Protein AF-A0A914CK44-F1 (afdb_monomer_lite)

Secondary structure (DSSP, 8-state):
-HHHHTSHHHHHHHHHHHHHHTTT----PPPHHHHHHS-GGGSPP-SEE-----TT--HHHHHHHHHHH--EESS-TTHHHHHT-HHHHHHHHHHTT------------TT--

Foldseek 3Di:
DCCVCVPPVNVVVQVVCCVVQVVPDDDDDWDPCCQQPNQLVPTDADQEDDDADDVVGPLVRVVVNCVVRVHHYPDPSVCNVLVVDVVSVVVVCVVVVHDDDDDDDDDADPVRD

Structure (mmCIF, N/CA/C/O backbone):
data_AF-A0A914CK44-F1
#
_entry.id   AF-A0A914CK44-F1
#
loop_
_atom_site.group_PDB
_atom_site.id
_atom_site.type_symbol
_atom_site.label_atom_id
_atom_site.label_alt_id
_atom_site.label_comp_id
_atom_site.label_asym_id
_atom_site.label_entity_id
_atom_site.label_seq_id
_atom_site.pdbx_PDB_ins_code
_atom_site.Cartn_x
_atom_site.Cartn_y
_atom_site.Cartn_z
_atom_site.occupancy
_atom_site.B_iso_or_equiv
_atom_site.auth_seq_id
_atom_site.auth_comp_id
_atom_site.auth_asym_id
_atom_site.auth_atom_id
_atom_site.pdbx_PDB_model_num
ATOM 1 N N . MET A 1 1 ? 6.403 -0.104 10.157 1.00 57.56 1 MET A N 1
ATOM 2 C CA . MET A 1 1 ? 5.416 0.781 9.485 1.00 57.56 1 MET A CA 1
ATOM 3 C C . MET A 1 1 ? 5.108 2.074 10.224 1.00 57.56 1 MET A C 1
ATOM 5 O O . MET A 1 1 ? 4.909 3.087 9.553 1.00 57.56 1 MET A O 1
ATOM 9 N N . GLN A 1 2 ? 5.089 2.087 11.561 1.00 61.66 2 GLN A N 1
ATOM 10 C CA . GLN A 1 2 ? 4.818 3.280 12.371 1.00 61.66 2 GLN A CA 1
ATOM 11 C C . GLN A 1 2 ? 5.669 4.479 11.955 1.00 61.66 2 GLN A C 1
ATOM 13 O O . GLN A 1 2 ? 5.174 5.600 11.919 1.00 61.66 2 GLN A O 1
ATOM 18 N N . ARG A 1 3 ? 6.927 4.253 11.550 1.00 70.44 3 ARG A N 1
ATOM 19 C CA . ARG A 1 3 ? 7.815 5.317 11.052 1.00 70.44 3 ARG A CA 1
ATOM 20 C C . ARG A 1 3 ? 7.261 6.062 9.831 1.00 70.44 3 ARG A C 1
ATOM 22 O O . ARG A 1 3 ? 7.530 7.251 9.712 1.00 70.44 3 ARG A O 1
ATOM 29 N N . LYS A 1 4 ? 6.510 5.402 8.936 1.00 78.81 4 LYS A N 1
ATOM 30 C CA . LYS A 1 4 ? 5.927 6.036 7.738 1.00 78.81 4 LYS A CA 1
ATOM 31 C C . LYS A 1 4 ? 4.604 6.737 8.063 1.00 78.81 4 LYS A C 1
ATOM 33 O O . LYS A 1 4 ? 4.458 7.910 7.722 1.00 78.81 4 LYS A O 1
ATOM 38 N N . ALA A 1 5 ? 3.697 6.059 8.774 1.00 77.62 5 ALA A N 1
ATOM 39 C CA . ALA A 1 5 ? 2.398 6.613 9.177 1.00 77.62 5 ALA A CA 1
ATOM 40 C C . ALA A 1 5 ? 2.531 7.805 10.148 1.00 77.62 5 ALA A C 1
ATOM 42 O O . ALA A 1 5 ? 1.778 8.765 10.058 1.00 77.62 5 ALA A O 1
ATOM 43 N N . ASN A 1 6 ? 3.550 7.799 11.014 1.00 82.25 6 ASN A N 1
ATOM 44 C CA . ASN A 1 6 ? 3.835 8.891 11.952 1.00 82.25 6 ASN A CA 1
ATOM 45 C C . ASN A 1 6 ? 4.954 9.832 11.482 1.00 82.25 6 ASN A C 1
ATOM 47 O O . ASN A 1 6 ? 5.448 10.644 12.271 1.00 82.25 6 ASN A O 1
ATOM 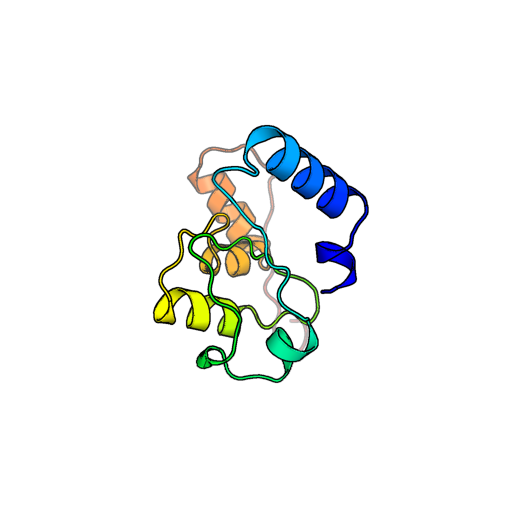51 N N . SER A 1 7 ? 5.378 9.726 10.220 1.00 90.00 7 SER A N 1
ATOM 52 C CA . SER A 1 7 ? 6.407 10.607 9.666 1.00 90.00 7 SER A CA 1
ATOM 53 C C . SER A 1 7 ? 5.944 12.070 9.659 1.00 90.00 7 SER A C 1
ATOM 55 O O . SER A 1 7 ? 4.752 12.358 9.541 1.00 90.00 7 SER A O 1
ATOM 57 N N . LYS A 1 8 ? 6.890 13.016 9.754 1.00 92.31 8 LYS A N 1
ATOM 58 C CA . LYS A 1 8 ? 6.590 14.460 9.691 1.00 92.31 8 LYS A CA 1
ATOM 59 C C . LYS A 1 8 ? 5.784 14.842 8.432 1.00 92.31 8 LYS A C 1
ATOM 61 O O . LYS A 1 8 ? 4.807 15.571 8.589 1.00 92.31 8 LYS A O 1
ATOM 66 N N . PRO A 1 9 ? 6.109 14.337 7.221 1.00 94.12 9 PRO A N 1
ATOM 67 C CA . PRO A 1 9 ? 5.293 14.595 6.035 1.00 94.12 9 PRO A CA 1
ATOM 68 C C . PRO A 1 9 ? 3.874 14.034 6.150 1.00 94.12 9 PRO A C 1
ATOM 70 O O . PRO A 1 9 ? 2.926 14.751 5.852 1.00 94.12 9 PRO A O 1
ATOM 73 N N . MET A 1 10 ? 3.709 12.795 6.632 1.00 91.38 10 MET A N 1
ATOM 74 C CA . MET A 1 10 ? 2.383 12.185 6.776 1.00 91.38 10 MET A CA 1
ATOM 75 C C . MET A 1 10 ? 1.500 12.982 7.739 1.00 91.38 10 MET A C 1
ATOM 77 O O . MET A 1 10 ? 0.370 13.316 7.401 1.00 91.38 10 MET A O 1
ATOM 81 N N . LYS A 1 11 ? 2.041 13.374 8.899 1.00 91.44 11 LYS A N 1
ATOM 82 C CA . LYS A 1 11 ? 1.322 14.212 9.869 1.00 91.44 11 LYS A CA 1
ATOM 83 C C . LYS A 1 11 ? 0.909 15.562 9.278 1.00 91.44 11 LYS A C 1
ATOM 85 O O . LYS A 1 11 ? -0.203 16.007 9.527 1.00 91.44 11 LYS A O 1
ATOM 90 N N . ALA A 1 12 ? 1.772 16.194 8.479 1.00 94.50 12 ALA A N 1
ATOM 91 C CA . ALA A 1 12 ? 1.453 17.462 7.823 1.00 94.50 12 ALA A CA 1
ATOM 92 C C . ALA A 1 12 ? 0.349 17.317 6.761 1.00 94.50 12 ALA A C 1
ATOM 94 O O . ALA A 1 12 ? -0.519 18.180 6.669 1.00 94.50 12 ALA A O 1
ATOM 95 N N . ILE A 1 13 ? 0.363 16.229 5.981 1.00 93.69 13 ILE A N 1
ATOM 96 C CA . ILE A 1 13 ? -0.691 15.932 4.999 1.00 93.69 13 ILE A CA 1
ATOM 97 C C . ILE A 1 13 ? -2.024 15.696 5.715 1.00 93.69 13 ILE A C 1
ATOM 99 O O . ILE A 1 13 ? -3.019 16.318 5.356 1.00 93.69 13 ILE A O 1
ATOM 103 N N . MET A 1 14 ? -2.036 14.857 6.754 1.00 91.62 14 MET A N 1
ATOM 104 C CA . MET A 1 14 ? -3.256 14.545 7.505 1.00 91.62 14 MET A CA 1
ATOM 105 C C . MET A 1 14 ? -3.823 15.776 8.213 1.00 91.62 14 MET A C 1
ATOM 107 O O . MET A 1 14 ? -5.026 16.004 8.154 1.00 91.62 14 MET A O 1
ATOM 111 N N . ALA A 1 15 ? -2.968 16.614 8.808 1.00 92.81 15 ALA A N 1
ATOM 112 C CA . ALA A 1 15 ? -3.399 17.867 9.425 1.00 92.81 15 ALA A CA 1
ATOM 113 C C . ALA A 1 15 ? -4.110 18.785 8.420 1.00 92.81 15 ALA A C 1
ATOM 115 O O . ALA A 1 15 ? -5.176 19.303 8.729 1.00 92.81 15 ALA A O 1
ATOM 116 N N . LYS A 1 16 ? -3.573 18.922 7.199 1.00 95.25 16 LYS A N 1
ATOM 117 C CA . LYS A 1 16 ? -4.221 19.704 6.136 1.00 95.25 16 LYS A CA 1
ATOM 118 C C . LYS A 1 16 ? -5.540 19.097 5.671 1.00 95.25 16 LYS A C 1
ATOM 120 O O . LYS A 1 16 ? -6.483 19.833 5.432 1.00 95.25 16 LYS A O 1
ATOM 125 N N . ILE A 1 17 ? -5.624 17.773 5.523 1.00 93.31 17 ILE A N 1
ATOM 126 C CA . ILE A 1 17 ? -6.890 17.120 5.153 1.00 93.31 17 ILE A CA 1
ATOM 127 C C . ILE A 1 17 ? -7.956 17.433 6.207 1.00 93.31 17 ILE A C 1
ATOM 129 O O . ILE A 1 17 ? -9.055 17.850 5.857 1.00 93.31 17 ILE A O 1
ATOM 133 N N . MET A 1 18 ? -7.613 17.308 7.489 1.00 93.38 18 MET A N 1
ATOM 134 C CA . MET A 1 18 ? -8.547 17.609 8.572 1.00 93.38 18 MET A CA 1
ATOM 135 C C . MET A 1 18 ? -8.902 19.094 8.659 1.00 93.38 18 MET A C 1
ATOM 137 O O . MET A 1 18 ? -10.044 19.407 8.954 1.00 93.38 18 MET A O 1
ATOM 141 N N . GLU A 1 19 ? -7.979 20.007 8.354 1.00 95.06 19 GLU A N 1
ATOM 142 C CA . GLU A 1 19 ? -8.253 21.452 8.329 1.00 95.06 19 GLU A CA 1
ATOM 143 C C . GLU A 1 19 ? -9.392 21.824 7.364 1.00 95.06 19 GLU A C 1
ATOM 145 O O . GLU A 1 19 ? -10.203 22.688 7.683 1.00 95.06 19 GLU A O 1
ATOM 150 N N . TYR A 1 20 ? -9.474 21.166 6.202 1.00 94.31 20 TYR A N 1
ATOM 151 C CA . TYR A 1 20 ? -10.492 21.468 5.187 1.00 94.31 20 TYR A CA 1
ATOM 152 C C . TYR A 1 20 ? -11.736 20.577 5.259 1.00 94.31 20 TYR A C 1
ATOM 154 O O . TYR A 1 20 ? -12.790 20.976 4.766 1.00 94.31 20 TYR A O 1
ATOM 162 N N . TYR A 1 21 ? -11.622 19.368 5.816 1.00 94.75 21 TYR A N 1
ATOM 163 C CA . TYR A 1 21 ? -12.651 18.331 5.690 1.00 94.75 21 TYR A CA 1
ATOM 164 C C . TYR A 1 21 ? -13.064 17.686 7.022 1.00 94.75 21 TYR A C 1
ATOM 166 O O . TYR A 1 21 ? -13.720 16.648 6.993 1.00 94.75 21 TYR A O 1
ATOM 174 N N . SER A 1 22 ? -12.730 18.269 8.181 1.00 93.31 22 SER A N 1
ATOM 175 C CA . SER A 1 22 ? -13.060 17.691 9.499 1.00 93.31 22 SER A CA 1
ATOM 176 C C . SER A 1 22 ? -14.549 17.443 9.735 1.00 93.31 22 SER A C 1
ATOM 178 O O . SER A 1 22 ? -14.891 16.569 10.522 1.00 93.31 22 SER A O 1
ATOM 180 N N . ASP A 1 23 ? -15.431 18.188 9.065 1.00 95.50 23 ASP A N 1
ATOM 181 C CA . ASP A 1 23 ? -16.885 18.006 9.196 1.00 95.50 23 ASP A CA 1
ATOM 182 C C . ASP A 1 23 ? -17.401 16.766 8.439 1.00 95.50 23 ASP A C 1
ATOM 184 O O . ASP A 1 23 ? -18.543 16.353 8.626 1.00 95.50 23 ASP A O 1
ATOM 188 N N . TRP A 1 24 ? -16.570 16.178 7.571 1.00 93.56 24 TRP A N 1
ATOM 189 C CA . TRP A 1 24 ? -16.940 15.086 6.662 1.00 93.56 24 TRP A CA 1
ATOM 190 C C . TRP A 1 24 ? -16.064 13.847 6.822 1.00 93.56 24 TRP A C 1
ATOM 192 O O . TRP A 1 24 ? -16.473 12.757 6.428 1.00 93.56 24 TRP A O 1
ATOM 202 N N . LEU A 1 25 ? -14.845 14.016 7.333 1.00 93.00 25 LEU A N 1
ATOM 203 C CA . LEU A 1 25 ? -13.828 12.981 7.393 1.00 93.00 25 LEU A CA 1
ATOM 204 C C . LEU A 1 25 ? -13.215 12.909 8.784 1.00 93.00 25 LEU A C 1
ATOM 206 O O . LEU A 1 25 ? -12.902 13.920 9.406 1.00 93.00 25 LEU A O 1
ATOM 210 N N . GLU A 1 26 ? -12.926 11.683 9.193 1.00 92.88 26 GLU A N 1
ATOM 211 C CA . GLU A 1 26 ? -11.996 11.360 10.262 1.00 92.88 26 GLU A CA 1
ATOM 212 C C . GLU A 1 26 ? -10.904 10.440 9.709 1.00 92.88 26 GLU A C 1
ATOM 214 O O . GLU A 1 26 ? -11.096 9.753 8.702 1.00 92.88 26 GLU A O 1
ATOM 219 N N . PHE A 1 27 ? -9.732 10.426 10.345 1.00 91.19 27 PHE A N 1
ATOM 220 C CA . PHE A 1 27 ? -8.673 9.490 9.981 1.00 91.19 27 PHE A CA 1
ATOM 221 C C . PHE A 1 27 ? -8.339 8.580 11.156 1.00 91.19 27 PHE A C 1
ATOM 223 O O . PHE A 1 27 ? -8.208 9.016 12.299 1.00 91.19 27 PHE A O 1
ATOM 230 N N . VAL A 1 28 ? -8.126 7.305 10.844 1.00 93.75 28 VAL A N 1
ATOM 231 C CA . VAL A 1 28 ? -7.700 6.291 11.805 1.00 93.75 28 VAL A CA 1
ATOM 232 C C . VAL A 1 28 ? -6.374 5.717 11.329 1.00 93.75 28 VAL A C 1
ATOM 234 O O . VAL A 1 28 ? -6.265 5.195 10.220 1.00 93.75 28 VAL A O 1
ATOM 237 N N . ILE A 1 29 ? -5.341 5.811 12.169 1.00 93.69 29 ILE A N 1
ATOM 238 C CA . ILE A 1 29 ? -4.064 5.141 11.911 1.00 93.69 29 ILE A CA 1
ATOM 239 C C . ILE A 1 29 ? -4.146 3.742 12.504 1.00 93.69 29 ILE A C 1
ATOM 241 O O . ILE A 1 29 ? -4.247 3.579 13.718 1.00 93.69 29 ILE A O 1
ATOM 245 N N . PHE A 1 30 ? -4.070 2.732 11.644 1.00 95.25 30 PHE A N 1
ATOM 246 C CA . PHE A 1 30 ? -4.123 1.343 12.082 1.00 95.25 30 PHE A CA 1
ATOM 247 C C . PHE A 1 30 ? -2.856 1.031 12.895 1.00 95.25 30 PHE A C 1
ATOM 249 O O . PHE A 1 30 ? -1.745 1.290 12.408 1.00 95.25 30 PHE A O 1
ATOM 256 N N . PRO A 1 31 ? -2.982 0.501 14.125 1.00 93.88 31 PRO A N 1
ATOM 257 C CA . PRO A 1 31 ? -1.818 0.149 14.925 1.00 93.88 31 PRO A CA 1
ATOM 258 C C . PRO A 1 31 ? -0.967 -0.910 14.218 1.00 93.88 31 PRO A C 1
ATOM 260 O O . PRO A 1 31 ? -1.488 -1.871 13.659 1.00 93.88 31 PRO A O 1
ATOM 263 N N . GLU A 1 32 ? 0.357 -0.755 14.255 1.00 91.62 32 GLU A N 1
ATOM 264 C CA . GLU A 1 32 ? 1.269 -1.704 13.597 1.00 91.62 32 GLU A CA 1
ATOM 265 C C . GLU A 1 32 ? 1.158 -3.118 14.172 1.00 91.62 32 GLU A C 1
ATOM 267 O O . GLU A 1 32 ? 1.172 -4.075 13.408 1.00 91.62 32 GLU A O 1
ATOM 272 N N . ASP A 1 33 ? 0.972 -3.240 15.485 1.00 93.69 33 ASP A N 1
ATOM 273 C CA . ASP A 1 33 ? 0.755 -4.527 16.146 1.00 93.69 33 ASP A CA 1
ATOM 274 C C . ASP A 1 33 ? -0.495 -5.246 15.610 1.00 93.69 33 ASP A C 1
ATOM 276 O O . ASP A 1 33 ? -0.421 -6.410 15.231 1.00 93.69 33 ASP A O 1
ATOM 280 N N . VAL A 1 34 ? -1.603 -4.517 15.426 1.00 95.88 34 VAL A N 1
ATOM 281 C CA . VAL A 1 34 ? -2.834 -5.043 14.810 1.00 95.88 34 VAL A CA 1
ATOM 282 C C . VAL A 1 34 ? -2.572 -5.487 13.367 1.00 95.88 34 VAL A C 1
ATOM 284 O O . VAL A 1 34 ? -2.940 -6.588 12.964 1.00 95.88 34 VAL A O 1
ATOM 287 N N . ILE A 1 35 ? -1.866 -4.674 12.578 1.00 95.56 35 ILE A N 1
ATOM 288 C CA . ILE A 1 35 ? -1.544 -5.028 11.189 1.00 95.56 35 ILE A CA 1
ATOM 289 C C . ILE A 1 35 ? -0.707 -6.315 11.113 1.00 95.56 35 ILE A C 1
ATOM 291 O O . ILE A 1 35 ? -0.926 -7.158 10.238 1.00 95.56 35 ILE A O 1
ATOM 295 N N . LEU A 1 36 ? 0.267 -6.480 12.003 1.00 94.50 36 LEU A N 1
ATOM 296 C CA . LEU A 1 36 ? 1.178 -7.620 11.973 1.00 94.50 36 LEU A CA 1
ATOM 297 C C . LEU A 1 36 ? 0.525 -8.876 12.555 1.00 94.50 36 LEU A C 1
ATOM 299 O O . LEU A 1 36 ? 0.495 -9.911 11.885 1.00 94.50 36 LEU A O 1
ATOM 303 N N . ASN A 1 37 ? -0.079 -8.761 13.732 1.00 96.12 37 ASN A N 1
ATOM 304 C CA . ASN A 1 37 ? -0.417 -9.902 14.576 1.00 96.12 37 ASN A CA 1
ATOM 305 C C . ASN A 1 37 ? -1.906 -10.269 14.549 1.00 96.12 37 ASN A C 1
ATOM 307 O O . ASN A 1 37 ? -2.234 -11.447 14.646 1.00 96.12 37 ASN A O 1
ATOM 311 N N . GLU A 1 38 ? -2.807 -9.310 14.324 1.00 98.06 38 GLU A N 1
ATOM 312 C CA . GLU A 1 38 ? -4.253 -9.575 14.334 1.00 98.06 38 GLU A CA 1
ATOM 313 C C . GLU A 1 38 ? -4.776 -10.023 12.960 1.00 98.06 38 GLU A C 1
ATOM 315 O O . GLU A 1 38 ? -4.294 -9.540 11.924 1.00 98.06 38 GLU A O 1
ATOM 320 N N . PRO A 1 39 ? -5.781 -10.912 12.902 1.00 98.00 39 PRO A N 1
ATOM 321 C CA . PRO A 1 39 ? -6.461 -11.250 11.656 1.00 98.00 39 PRO A CA 1
ATOM 322 C C . PRO A 1 39 ? -7.193 -10.022 11.077 1.00 98.00 39 PRO A C 1
ATOM 324 O O . PRO A 1 39 ? -7.539 -9.084 11.797 1.00 98.00 39 PRO A O 1
ATOM 327 N N . VAL A 1 40 ? -7.400 -9.993 9.755 1.00 98.06 40 VAL A N 1
ATOM 328 C CA . VAL A 1 40 ? -7.893 -8.796 9.034 1.00 98.06 40 VAL A CA 1
ATOM 329 C C . VAL A 1 40 ? -9.319 -8.402 9.422 1.00 98.06 40 VAL A C 1
ATOM 331 O O . VAL A 1 40 ? -9.719 -7.251 9.264 1.00 98.06 40 VAL A O 1
ATOM 334 N N . GLU A 1 41 ? -10.085 -9.343 9.961 1.00 98.12 41 GLU A N 1
ATOM 335 C CA . GLU A 1 41 ? -11.421 -9.148 10.507 1.00 98.12 41 GLU A CA 1
ATOM 336 C C . GLU A 1 41 ? -11.409 -8.193 11.709 1.00 98.12 41 GLU A C 1
ATOM 338 O O . GLU A 1 41 ? -12.367 -7.437 11.876 1.00 98.12 41 GLU A O 1
ATOM 343 N N . ASN A 1 42 ? -10.320 -8.186 12.487 1.00 98.12 42 ASN A N 1
ATOM 344 C CA . ASN A 1 42 ? -10.153 -7.382 13.703 1.00 98.12 42 ASN A CA 1
ATOM 345 C C . ASN A 1 42 ? -9.548 -5.997 13.439 1.00 98.12 42 ASN A C 1
ATOM 347 O O . ASN A 1 42 ? -9.375 -5.206 14.367 1.00 98.12 42 ASN A O 1
ATOM 351 N N . TRP A 1 43 ? -9.174 -5.692 12.195 1.00 98.25 43 TRP A N 1
ATOM 352 C CA . TRP A 1 43 ? -8.608 -4.388 11.870 1.00 98.25 43 TRP A CA 1
ATOM 353 C C . TRP A 1 43 ? -9.680 -3.292 11.984 1.00 98.25 43 TRP A C 1
ATOM 355 O O . TRP A 1 43 ? -10.862 -3.577 11.760 1.00 98.25 43 TRP A O 1
ATOM 365 N N . PRO A 1 44 ? -9.296 -2.039 12.310 1.00 98.12 44 PRO A N 1
ATOM 366 C CA . PRO A 1 44 ? -10.242 -0.929 12.349 1.00 98.12 44 PRO A CA 1
ATOM 367 C C . PRO A 1 44 ? -10.993 -0.794 11.021 1.00 98.12 44 PRO A C 1
ATOM 369 O O . PRO A 1 44 ? -10.438 -1.083 9.964 1.00 98.12 44 PRO A O 1
ATOM 372 N N . LEU A 1 45 ? -12.249 -0.353 11.072 1.00 97.62 45 LEU A N 1
ATOM 373 C CA . LEU A 1 45 ? -13.043 -0.107 9.870 1.00 97.62 45 LEU A CA 1
ATOM 374 C C . LEU A 1 45 ? -12.657 1.233 9.235 1.00 97.62 45 LEU A C 1
ATOM 376 O O . LEU A 1 45 ? -12.260 2.169 9.927 1.00 97.62 45 LEU A O 1
ATOM 380 N N . CYS A 1 46 ? -12.793 1.323 7.915 1.00 97.56 46 CYS A N 1
ATOM 381 C CA . CYS A 1 46 ? -12.684 2.577 7.183 1.00 97.56 46 CYS A CA 1
ATOM 382 C C . CYS A 1 46 ? -13.461 2.511 5.865 1.00 97.56 46 CYS A C 1
ATOM 384 O O . CYS A 1 46 ? -13.524 1.456 5.232 1.00 97.56 46 CYS A O 1
ATOM 386 N N . ASP A 1 47 ? -13.988 3.653 5.426 1.00 97.12 47 ASP A N 1
ATOM 387 C CA . ASP A 1 47 ? -14.626 3.793 4.111 1.00 97.12 47 ASP A CA 1
ATOM 388 C C . ASP A 1 47 ? -13.600 4.030 2.997 1.00 97.12 47 ASP A C 1
ATOM 390 O O . ASP A 1 47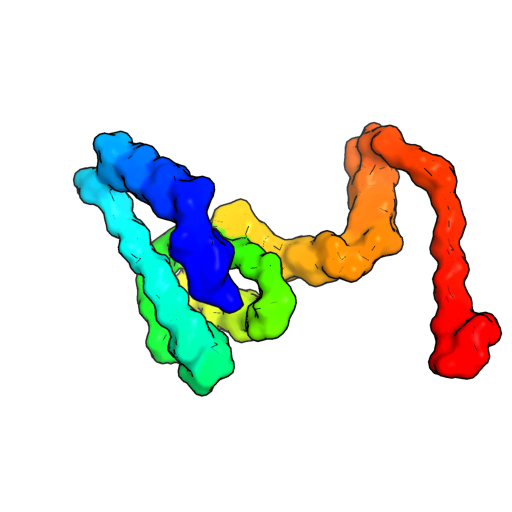 ? -13.820 3.682 1.839 1.00 97.12 47 ASP A O 1
ATOM 394 N N . CYS A 1 48 ? -12.451 4.609 3.351 1.00 96.81 48 CYS A N 1
ATOM 395 C CA . CYS A 1 48 ? -11.342 4.908 2.457 1.00 96.81 48 CYS A CA 1
ATOM 396 C C . CYS A 1 48 ? -10.042 4.337 3.035 1.00 96.81 48 CYS A C 1
ATOM 398 O O . CYS A 1 48 ? -9.723 4.543 4.208 1.00 96.81 48 CYS A O 1
ATOM 400 N N . LEU A 1 49 ? -9.276 3.617 2.214 1.00 97.44 49 LEU A N 1
ATOM 401 C CA . LEU A 1 49 ? -8.029 2.975 2.613 1.00 97.44 49 LEU A CA 1
ATOM 402 C C . LEU A 1 49 ? -6.835 3.592 1.881 1.00 97.44 49 LEU A C 1
ATOM 404 O O . LEU A 1 49 ? -6.680 3.473 0.663 1.00 97.44 49 LEU A O 1
ATOM 408 N N . ILE A 1 50 ? -5.929 4.179 2.663 1.00 95.38 50 ILE A N 1
ATOM 409 C CA . ILE A 1 50 ? -4.594 4.578 2.216 1.00 95.38 50 ILE A CA 1
ATOM 410 C C . ILE A 1 50 ? -3.605 3.562 2.772 1.00 95.38 50 ILE A C 1
ATOM 412 O O . ILE A 1 50 ? -3.298 3.558 3.961 1.00 95.38 50 ILE A O 1
ATOM 416 N N . SER A 1 51 ? -3.080 2.703 1.905 1.00 95.06 51 SER A N 1
ATOM 417 C CA . SER A 1 51 ? -2.086 1.710 2.296 1.00 95.06 51 SER A CA 1
ATOM 418 C C . SER A 1 51 ? -1.008 1.573 1.230 1.00 95.06 51 SER A C 1
ATOM 420 O O . SER A 1 51 ? -1.276 1.682 0.035 1.00 95.06 51 SER A O 1
ATOM 422 N N . PHE A 1 52 ? 0.234 1.398 1.670 1.00 92.19 52 PHE A N 1
ATOM 423 C CA . PHE A 1 52 ? 1.405 1.304 0.808 1.00 92.19 52 PHE A CA 1
ATOM 424 C C . PHE A 1 52 ? 2.459 0.393 1.434 1.00 92.19 52 PHE A C 1
ATOM 426 O O . PHE A 1 52 ? 2.670 0.391 2.649 1.00 92.19 52 PHE A O 1
ATOM 433 N N . TYR A 1 53 ? 3.177 -0.337 0.589 1.00 89.69 53 TYR A N 1
ATOM 434 C CA . TYR A 1 53 ? 4.209 -1.260 1.019 1.00 89.69 53 TYR A CA 1
ATOM 435 C C . TYR A 1 53 ? 5.359 -0.561 1.762 1.00 89.69 53 TYR A C 1
ATOM 437 O O . TYR A 1 53 ? 5.820 0.550 1.455 1.00 89.69 53 TYR A O 1
ATOM 445 N N . ALA A 1 54 ? 5.860 -1.254 2.773 1.00 87.19 54 ALA A N 1
ATOM 446 C CA . ALA A 1 54 ? 7.104 -0.966 3.460 1.00 87.19 54 ALA A CA 1
ATOM 447 C C . ALA A 1 54 ? 7.813 -2.291 3.743 1.00 87.19 54 ALA A C 1
ATOM 449 O O . ALA A 1 54 ? 7.179 -3.344 3.705 1.00 87.19 54 ALA A O 1
ATOM 450 N N . THR A 1 55 ? 9.106 -2.233 4.062 1.00 86.00 55 THR A N 1
ATOM 451 C CA . THR A 1 55 ? 9.812 -3.393 4.615 1.00 86.00 55 THR A CA 1
ATOM 452 C C . THR A 1 55 ? 8.999 -3.960 5.782 1.00 86.00 55 THR A C 1
ATOM 454 O O . THR A 1 55 ? 8.494 -3.190 6.604 1.00 86.00 55 THR A O 1
ATOM 457 N N . ASP A 1 56 ? 8.812 -5.280 5.774 1.00 85.12 56 ASP A N 1
ATOM 458 C CA . ASP A 1 56 ? 8.031 -6.053 6.750 1.00 85.12 56 ASP A CA 1
ATOM 459 C C . ASP A 1 56 ? 6.511 -5.788 6.761 1.00 85.12 56 ASP A C 1
ATOM 461 O O . ASP A 1 56 ? 5.800 -6.254 7.647 1.00 85.12 56 ASP A O 1
ATOM 465 N N . PHE A 1 57 ? 5.966 -5.081 5.761 1.00 91.44 57 PHE A N 1
ATOM 466 C CA . PHE A 1 57 ? 4.516 -4.914 5.625 1.00 91.44 57 PHE A CA 1
ATOM 467 C C . PHE A 1 57 ? 3.846 -6.156 5.014 1.00 91.44 57 PHE A C 1
ATOM 469 O O . PHE A 1 57 ? 4.176 -6.523 3.878 1.00 91.44 57 PHE A O 1
ATOM 476 N N . PRO A 1 58 ? 2.839 -6.763 5.675 1.00 95.00 58 PRO A N 1
ATOM 477 C CA . PRO A 1 58 ? 2.084 -7.873 5.107 1.00 95.00 58 PRO A CA 1
ATOM 478 C C . PRO A 1 58 ? 1.070 -7.382 4.059 1.00 95.00 58 PRO A C 1
ATOM 480 O O . PRO A 1 58 ? -0.134 -7.337 4.305 1.00 95.00 58 PRO A O 1
ATOM 483 N N . LEU A 1 59 ? 1.546 -7.056 2.850 1.00 95.38 59 LEU A N 1
ATOM 484 C CA . LEU A 1 59 ? 0.703 -6.581 1.739 1.00 95.38 59 LEU A CA 1
ATOM 485 C C . LEU A 1 59 ? -0.448 -7.548 1.412 1.00 95.38 59 LEU A C 1
ATOM 487 O O . LEU A 1 59 ? -1.560 -7.120 1.116 1.00 95.38 59 LEU A O 1
ATOM 491 N N . HIS A 1 60 ? -0.209 -8.854 1.545 1.00 96.44 60 HIS A N 1
ATOM 492 C CA . HIS A 1 60 ? -1.238 -9.875 1.356 1.00 96.44 60 HIS A CA 1
ATOM 493 C C . HIS A 1 60 ? -2.415 -9.724 2.340 1.00 96.44 60 HIS A C 1
ATOM 495 O O . HIS A 1 60 ? -3.559 -9.893 1.925 1.00 96.44 60 HIS A O 1
ATOM 501 N N . LYS A 1 61 ? -2.165 -9.345 3.606 1.00 97.69 61 LYS A N 1
ATOM 502 C CA . LYS A 1 61 ? -3.227 -9.062 4.590 1.00 97.69 61 LYS A CA 1
ATOM 503 C C . LYS A 1 61 ? -3.998 -7.803 4.211 1.00 97.69 61 LYS A C 1
ATOM 505 O O . LYS A 1 61 ? -5.218 -7.798 4.276 1.00 97.69 61 LYS A O 1
ATOM 510 N N . ALA A 1 62 ? -3.318 -6.760 3.736 1.00 97.50 62 ALA A N 1
ATOM 511 C CA . ALA A 1 62 ? -4.000 -5.552 3.270 1.00 97.50 62 ALA A CA 1
ATOM 512 C C . ALA A 1 62 ? -4.953 -5.842 2.092 1.00 97.50 62 ALA A C 1
ATOM 514 O O . ALA A 1 62 ? -6.078 -5.352 2.083 1.00 97.50 62 ALA A O 1
ATOM 515 N N . ILE A 1 63 ? -4.547 -6.699 1.146 1.00 97.81 63 ILE A N 1
ATOM 516 C CA . ILE A 1 63 ? -5.406 -7.149 0.033 1.00 97.81 63 ILE A CA 1
ATOM 517 C C . ILE A 1 63 ? -6.586 -7.993 0.539 1.00 97.81 63 ILE A C 1
ATOM 519 O O . ILE A 1 63 ? -7.694 -7.900 0.013 1.00 97.81 63 ILE A O 1
ATOM 523 N N . GLN A 1 64 ? -6.379 -8.834 1.556 1.00 98.25 64 GLN A N 1
ATOM 524 C CA . GLN A 1 64 ? -7.473 -9.578 2.190 1.00 98.25 64 GLN A CA 1
ATOM 525 C C . GLN A 1 64 ? -8.468 -8.636 2.880 1.00 98.25 64 GLN A C 1
ATOM 527 O O . GLN A 1 64 ? -9.672 -8.789 2.687 1.00 98.25 64 GLN A O 1
ATOM 532 N N . TYR A 1 65 ? -7.976 -7.630 3.608 1.00 98.38 65 TYR A N 1
ATOM 533 C CA . TYR A 1 65 ? -8.799 -6.587 4.219 1.00 98.38 65 TYR A CA 1
ATOM 534 C C . TYR A 1 65 ? -9.604 -5.811 3.164 1.00 98.38 65 TYR A C 1
ATOM 536 O O . TYR A 1 65 ? -10.812 -5.645 3.321 1.00 98.38 65 TYR A O 1
ATOM 544 N N . GLU A 1 66 ? -8.975 -5.406 2.053 1.00 98.00 66 GLU A N 1
ATOM 545 C CA . GLU A 1 66 ? -9.654 -4.766 0.917 1.00 98.00 66 GLU A CA 1
ATOM 546 C C . GLU A 1 66 ? -10.798 -5.639 0.384 1.00 98.00 66 GLU A C 1
ATOM 548 O O . GLU A 1 66 ? -11.916 -5.159 0.218 1.00 98.00 66 GLU A O 1
ATOM 553 N N . LYS A 1 67 ? -10.560 -6.936 0.160 1.00 97.94 67 LYS A N 1
ATOM 554 C CA . LYS A 1 67 ? -11.596 -7.861 -0.330 1.00 97.94 67 LYS A CA 1
ATOM 555 C C . LYS A 1 67 ? -12.743 -8.043 0.666 1.00 97.94 67 LYS A C 1
ATOM 557 O O . LYS A 1 67 ? -13.898 -8.151 0.246 1.00 97.94 67 LYS A O 1
ATOM 562 N N . LEU A 1 68 ? -12.422 -8.092 1.959 1.00 98.38 68 LEU A N 1
ATOM 563 C CA . LEU A 1 68 ? -13.382 -8.282 3.044 1.00 98.38 68 LEU A CA 1
ATOM 564 C C . LEU A 1 68 ? -14.266 -7.046 3.246 1.00 98.38 68 LEU A C 1
ATOM 566 O O . LEU A 1 68 ? -15.484 -7.174 3.341 1.00 98.38 68 LEU A O 1
ATOM 570 N N . ARG A 1 69 ? -13.657 -5.859 3.336 1.00 98.00 69 ARG A N 1
ATOM 571 C CA . ARG A 1 69 ? -14.331 -4.612 3.733 1.00 98.00 69 ARG A CA 1
ATOM 572 C C . ARG A 1 69 ? -14.739 -3.726 2.557 1.00 98.00 69 ARG A C 1
ATOM 574 O O . ARG A 1 69 ? -15.632 -2.907 2.716 1.00 98.00 69 ARG A O 1
ATOM 581 N N . ARG A 1 70 ? -14.126 -3.916 1.384 1.00 97.69 70 ARG A N 1
ATOM 582 C CA . ARG A 1 70 ? -14.359 -3.152 0.144 1.00 97.69 70 ARG A CA 1
ATOM 583 C C . ARG A 1 70 ? -14.317 -1.621 0.327 1.00 97.69 70 ARG A C 1
ATOM 585 O O . ARG A 1 70 ? -15.215 -0.944 -0.174 1.00 97.69 70 ARG A O 1
ATOM 592 N N . PRO A 1 71 ? -13.304 -1.060 1.019 1.00 98.00 71 PRO A N 1
ATOM 593 C CA . PRO A 1 71 ? -13.148 0.387 1.109 1.00 98.00 71 PRO A CA 1
ATOM 594 C C . PRO A 1 71 ? -12.796 0.975 -0.263 1.00 98.00 71 PRO A C 1
ATOM 596 O O . PRO A 1 71 ? -12.292 0.278 -1.147 1.00 98.00 71 PRO A O 1
ATOM 599 N N . TYR A 1 72 ? -12.968 2.282 -0.426 1.00 97.69 72 TYR A N 1
ATOM 600 C CA . TYR A 1 72 ? -12.356 3.005 -1.532 1.00 97.69 72 TYR A CA 1
ATOM 601 C C . TYR A 1 72 ? -10.831 3.019 -1.360 1.00 97.69 72 TYR A C 1
ATOM 603 O O . TYR A 1 72 ? -10.299 3.618 -0.424 1.00 97.69 72 TYR A O 1
ATOM 611 N N . VAL A 1 73 ? -10.111 2.330 -2.243 1.00 97.62 73 VAL A N 1
ATOM 612 C CA . VAL A 1 73 ? -8.653 2.185 -2.150 1.00 97.62 73 VAL A CA 1
ATOM 613 C C . VAL A 1 73 ? -7.955 3.285 -2.944 1.00 97.62 73 VAL A C 1
ATOM 615 O O . VAL A 1 73 ? -8.050 3.338 -4.167 1.00 97.62 73 VAL A O 1
ATOM 618 N N . ILE A 1 74 ? -7.197 4.138 -2.249 1.00 96.38 74 ILE A N 1
ATOM 619 C CA . ILE A 1 74 ? -6.468 5.259 -2.871 1.00 96.38 74 ILE A CA 1
ATOM 620 C C . ILE A 1 74 ? -5.269 4.771 -3.689 1.00 96.38 74 ILE A C 1
ATOM 622 O O . ILE A 1 74 ? -4.992 5.291 -4.766 1.00 96.38 74 ILE A O 1
ATOM 626 N N . ASN A 1 75 ? -4.548 3.771 -3.178 1.00 94.94 75 ASN A N 1
ATOM 627 C CA . ASN A 1 75 ? -3.408 3.165 -3.859 1.00 94.94 75 ASN A CA 1
ATOM 628 C C . ASN A 1 75 ? -3.694 1.684 -4.078 1.00 94.94 75 ASN A C 1
ATOM 630 O O . ASN A 1 75 ? -3.685 0.927 -3.110 1.00 94.94 75 ASN A O 1
ATOM 634 N N . ASP A 1 76 ? -3.912 1.279 -5.331 1.00 95.62 76 ASP A N 1
ATOM 635 C CA . ASP A 1 76 ? -4.155 -0.121 -5.705 1.00 95.62 76 ASP A CA 1
ATOM 636 C C . ASP A 1 76 ? -3.116 -1.044 -5.051 1.00 95.62 76 ASP A C 1
ATOM 638 O O . ASP A 1 76 ? -1.912 -0.908 -5.291 1.00 95.62 76 ASP A O 1
ATOM 642 N N . LEU A 1 77 ? -3.581 -1.961 -4.200 1.00 96.50 77 LEU A N 1
ATOM 643 C CA . LEU A 1 77 ? -2.713 -2.819 -3.397 1.00 96.50 77 LEU A CA 1
ATOM 644 C C . LEU A 1 77 ? -2.027 -3.902 -4.235 1.00 96.50 77 LEU A C 1
ATOM 646 O O . LEU A 1 77 ? -0.884 -4.260 -3.959 1.00 96.50 77 LEU A O 1
ATOM 650 N N . ASN A 1 78 ? -2.684 -4.403 -5.282 1.00 94.12 78 ASN A N 1
ATOM 651 C CA . ASN A 1 78 ? -2.127 -5.452 -6.136 1.00 94.12 78 ASN A CA 1
ATOM 652 C C . ASN A 1 78 ? -0.988 -4.898 -6.998 1.00 94.12 78 ASN A C 1
ATOM 654 O O . ASN A 1 78 ? 0.065 -5.528 -7.113 1.00 94.12 78 ASN A O 1
ATOM 658 N N . ARG A 1 79 ? -1.149 -3.679 -7.527 1.00 94.12 79 ARG A N 1
ATOM 659 C CA . ARG A 1 79 ? -0.111 -2.983 -8.304 1.00 94.12 79 ARG A CA 1
ATOM 660 C C . ARG A 1 79 ? 1.153 -2.702 -7.501 1.00 94.12 79 ARG A C 1
ATOM 662 O O . ARG A 1 79 ? 2.220 -2.537 -8.088 1.00 94.12 79 ARG A O 1
ATOM 669 N N . GLN A 1 80 ? 1.086 -2.695 -6.172 1.00 94.75 80 GLN A N 1
ATOM 670 C CA . GLN A 1 80 ? 2.284 -2.525 -5.349 1.00 94.75 80 GLN A CA 1
ATOM 671 C C . GLN A 1 80 ? 3.266 -3.691 -5.494 1.00 94.75 80 GLN A C 1
ATOM 673 O O . GLN A 1 80 ? 4.467 -3.458 -5.393 1.00 94.75 80 GLN A O 1
ATOM 678 N N . TYR A 1 81 ? 2.809 -4.907 -5.820 1.00 93.50 81 TYR A N 1
ATOM 679 C CA . TYR A 1 81 ? 3.718 -6.006 -6.169 1.00 93.50 81 TYR A CA 1
ATOM 680 C C . TYR A 1 81 ? 4.497 -5.736 -7.454 1.00 93.50 81 TYR A C 1
ATOM 682 O O . TYR A 1 81 ? 5.648 -6.154 -7.573 1.00 93.50 81 TYR A O 1
ATOM 690 N N . ASP A 1 82 ? 3.902 -5.025 -8.411 1.00 93.81 82 ASP A N 1
ATOM 691 C CA . ASP A 1 82 ? 4.590 -4.681 -9.652 1.00 93.81 82 ASP A CA 1
ATOM 692 C C . ASP A 1 82 ? 5.705 -3.666 -9.401 1.00 93.81 82 ASP A C 1
ATOM 694 O O . ASP A 1 82 ? 6.761 -3.760 -10.018 1.00 93.81 82 ASP A O 1
ATOM 698 N N . LEU A 1 83 ? 5.520 -2.761 -8.434 1.00 93.19 83 LEU A N 1
ATOM 699 C CA . LEU A 1 83 ? 6.547 -1.799 -8.021 1.00 93.19 83 LEU A CA 1
ATOM 700 C C . LEU A 1 83 ? 7.764 -2.459 -7.349 1.00 93.19 83 LEU A C 1
ATOM 702 O O . LEU A 1 83 ? 8.836 -1.856 -7.311 1.00 93.19 83 LEU A O 1
ATOM 706 N N . LEU A 1 84 ? 7.622 -3.688 -6.842 1.00 91.62 84 LEU A N 1
ATOM 707 C CA . LEU A 1 84 ? 8.722 -4.458 -6.249 1.00 91.62 84 LEU A CA 1
ATOM 708 C C . LEU A 1 84 ? 9.587 -5.174 -7.296 1.00 91.62 84 LEU A C 1
ATOM 710 O O . LEU A 1 84 ? 10.704 -5.587 -6.984 1.00 91.62 84 LEU A O 1
ATOM 714 N N . ASP A 1 85 ? 9.117 -5.289 -8.540 1.00 94.25 85 ASP A N 1
ATOM 715 C CA . ASP A 1 85 ? 9.845 -5.924 -9.635 1.00 94.25 85 ASP A CA 1
ATOM 716 C C . ASP A 1 85 ? 10.174 -4.909 -10.732 1.00 94.25 85 ASP A C 1
ATOM 718 O O . ASP A 1 85 ? 9.327 -4.517 -11.537 1.00 94.25 85 ASP A O 1
ATOM 722 N N . ARG A 1 86 ? 11.454 -4.531 -10.826 1.00 95.31 86 ARG A N 1
ATOM 723 C CA . ARG A 1 86 ? 11.931 -3.567 -11.831 1.00 95.31 86 ARG A CA 1
ATOM 724 C C . ARG A 1 86 ? 11.551 -3.961 -13.259 1.00 95.31 86 ARG A C 1
ATOM 726 O O . ARG A 1 86 ? 11.294 -3.080 -14.072 1.00 95.31 86 ARG A O 1
ATOM 733 N N . ARG A 1 87 ? 11.485 -5.260 -13.569 1.00 95.25 87 ARG A N 1
ATOM 734 C CA . ARG A 1 87 ? 11.118 -5.759 -14.905 1.00 95.25 87 ARG A CA 1
ATOM 735 C C . ARG A 1 87 ? 9.681 -5.378 -15.240 1.00 95.25 87 ARG A C 1
ATOM 737 O O . ARG A 1 87 ? 9.412 -4.893 -16.335 1.00 95.25 87 ARG A O 1
ATOM 744 N N . LYS A 1 88 ? 8.771 -5.552 -14.278 1.00 95.81 88 LYS A N 1
ATOM 745 C CA . LYS A 1 88 ? 7.363 -5.175 -14.421 1.00 95.81 88 LYS A CA 1
ATOM 746 C C . LYS A 1 88 ? 7.187 -3.665 -14.498 1.00 95.81 88 LYS A C 1
ATOM 748 O O . LYS A 1 88 ? 6.418 -3.200 -15.333 1.00 95.81 88 LYS A O 1
ATOM 753 N N . VAL A 1 89 ? 7.931 -2.901 -13.693 1.00 96.75 89 VAL A N 1
ATOM 754 C CA . VAL A 1 89 ? 7.933 -1.431 -13.778 1.00 96.75 89 VAL A CA 1
ATOM 755 C C . VAL A 1 89 ? 8.308 -0.977 -15.187 1.00 96.75 89 VAL A C 1
ATOM 757 O O . VAL A 1 89 ? 7.534 -0.257 -15.812 1.00 96.75 89 VAL A O 1
ATOM 760 N N . PHE A 1 90 ? 9.440 -1.439 -15.727 1.00 96.75 90 PHE A N 1
ATOM 761 C CA . PHE A 1 90 ? 9.859 -1.073 -17.083 1.00 96.75 90 PHE A CA 1
ATOM 762 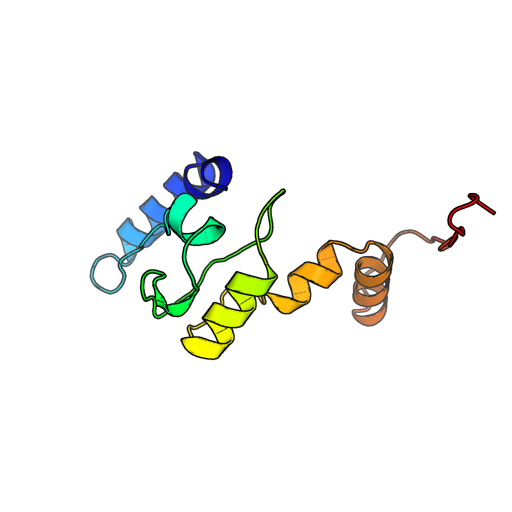C C . PHE A 1 90 ? 8.876 -1.542 -18.156 1.00 96.75 90 PHE A C 1
ATOM 764 O O . PHE A 1 90 ? 8.575 -0.788 -19.076 1.00 96.75 90 PHE A O 1
ATOM 771 N N . HIS A 1 91 ? 8.322 -2.747 -18.020 1.00 95.19 91 HIS A N 1
ATOM 772 C CA . HIS A 1 91 ? 7.287 -3.235 -18.927 1.00 95.19 91 HIS A CA 1
ATOM 773 C C . HIS A 1 91 ? 6.043 -2.329 -18.929 1.00 95.19 91 HIS A C 1
ATOM 775 O O . HIS A 1 91 ? 5.506 -2.020 -19.992 1.00 95.19 91 HIS A O 1
ATOM 781 N N . ASN A 1 92 ? 5.606 -1.864 -17.757 1.00 95.88 92 ASN A N 1
ATOM 782 C CA . ASN A 1 92 ? 4.465 -0.960 -17.628 1.00 95.88 92 ASN A CA 1
ATOM 783 C C . ASN A 1 92 ? 4.762 0.432 -18.206 1.00 95.88 92 ASN A C 1
ATOM 785 O O . ASN A 1 92 ? 3.898 0.992 -18.877 1.00 95.88 92 ASN A O 1
ATOM 789 N N . LEU A 1 93 ? 5.976 0.963 -18.012 1.00 97.25 93 LEU A N 1
ATOM 790 C CA . LEU A 1 93 ? 6.406 2.221 -18.636 1.00 97.25 93 LEU A CA 1
ATOM 791 C C . LEU A 1 93 ? 6.395 2.115 -20.169 1.00 97.25 93 LEU A C 1
ATOM 793 O O . LEU A 1 93 ? 5.783 2.953 -20.829 1.00 97.25 93 LEU A O 1
ATOM 797 N N . ALA A 1 94 ? 6.974 1.043 -20.722 1.00 96.19 94 ALA A N 1
ATOM 798 C CA . ALA A 1 94 ? 6.987 0.786 -22.162 1.00 96.19 94 ALA A CA 1
ATOM 799 C C . ALA A 1 94 ? 5.566 0.704 -22.741 1.00 96.19 94 ALA A C 1
ATOM 801 O O . ALA A 1 94 ? 5.258 1.329 -23.754 1.00 96.19 94 ALA A O 1
ATOM 802 N N . ARG A 1 95 ? 4.672 -0.039 -22.074 1.00 96.62 95 ARG A N 1
ATOM 803 C CA . ARG A 1 95 ? 3.265 -0.179 -22.486 1.00 96.62 95 ARG A CA 1
ATOM 804 C C . ARG A 1 95 ? 2.489 1.131 -22.446 1.00 96.62 95 ARG A C 1
ATOM 806 O O . ARG A 1 95 ? 1.558 1.293 -23.227 1.00 96.62 95 ARG A O 1
ATOM 813 N N . ALA A 1 96 ? 2.847 2.033 -21.539 1.00 97.44 96 ALA A N 1
ATOM 814 C CA . ALA A 1 96 ? 2.250 3.357 -21.436 1.00 97.44 96 ALA A CA 1
ATOM 815 C C . ALA A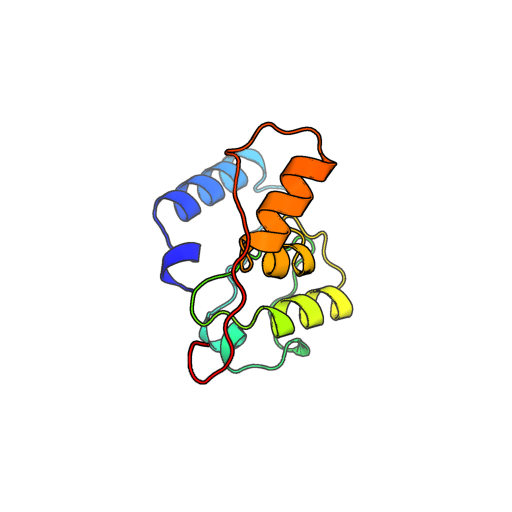 1 96 ? 2.850 4.372 -22.427 1.00 97.44 96 ALA A C 1
ATOM 817 O O . ALA A 1 96 ? 2.404 5.516 -22.448 1.00 97.44 96 ALA A O 1
ATOM 818 N N . GLY A 1 97 ? 3.851 3.986 -23.231 1.00 97.38 97 GLY A N 1
ATOM 819 C CA . GLY A 1 97 ? 4.550 4.900 -24.137 1.00 97.38 97 GLY A CA 1
ATOM 820 C C . GLY A 1 97 ? 5.432 5.919 -23.411 1.00 97.38 97 GLY A C 1
ATOM 821 O O . GLY A 1 97 ? 5.667 7.002 -23.937 1.00 97.38 97 GLY A O 1
ATOM 822 N N . ILE A 1 98 ? 5.882 5.604 -22.192 1.00 98.25 98 ILE A N 1
ATOM 823 C CA . ILE A 1 98 ? 6.762 6.471 -21.405 1.00 98.25 98 ILE A CA 1
ATOM 824 C C . ILE A 1 98 ? 8.212 6.111 -21.715 1.00 98.25 98 ILE A C 1
ATOM 826 O O . ILE A 1 98 ? 8.633 4.973 -21.494 1.00 98.25 98 ILE A O 1
ATOM 830 N N . ASP A 1 99 ? 8.984 7.098 -22.167 1.00 97.56 99 ASP A N 1
ATOM 831 C CA . ASP A 1 99 ? 10.409 6.930 -22.436 1.00 97.56 99 ASP A CA 1
ATOM 832 C C . ASP A 1 99 ? 11.178 6.507 -21.179 1.00 97.56 99 ASP A C 1
ATOM 834 O O . ASP A 1 99 ? 11.035 7.068 -20.090 1.00 97.56 99 ASP A O 1
ATOM 838 N N . HIS A 1 100 ? 12.042 5.510 -21.344 1.00 95.94 100 HIS A N 1
ATOM 839 C CA . HIS A 1 100 ? 12.905 5.001 -20.288 1.00 95.94 100 HIS A CA 1
ATOM 840 C C . HIS A 1 100 ? 14.233 4.496 -20.871 1.00 95.94 100 HIS A C 1
ATOM 842 O O . HIS A 1 100 ? 14.297 4.141 -22.052 1.00 95.94 100 HIS A O 1
ATOM 848 N N . PRO A 1 101 ? 15.309 4.398 -20.067 1.00 97.12 101 PRO A N 1
ATOM 849 C CA . PRO A 1 101 ? 16.591 3.898 -20.550 1.00 97.12 101 PRO A CA 1
ATOM 850 C C . PRO A 1 101 ? 16.481 2.524 -21.224 1.00 97.12 101 PRO A C 1
ATOM 852 O O . PRO A 1 101 ? 15.745 1.634 -20.772 1.00 97.12 101 PRO A O 1
ATOM 855 N N . ARG A 1 102 ? 17.255 2.337 -22.298 1.00 95.75 102 ARG A N 1
ATOM 856 C CA . ARG A 1 102 ? 17.423 1.028 -22.935 1.00 95.75 102 ARG A CA 1
ATOM 857 C C . ARG A 1 102 ? 18.088 0.078 -21.940 1.00 95.75 102 ARG A C 1
ATOM 859 O O . ARG A 1 102 ? 19.145 0.393 -21.401 1.00 95.75 102 ARG A O 1
ATOM 866 N N . HIS A 1 103 ? 17.486 -1.083 -21.720 1.00 94.44 103 HIS A N 1
ATOM 867 C CA . HIS A 1 103 ? 17.952 -2.069 -20.750 1.00 94.44 103 HIS A CA 1
ATOM 868 C C . HIS A 1 103 ? 17.763 -3.493 -21.284 1.00 94.44 103 HIS A C 1
ATOM 870 O O . HIS A 1 103 ? 17.025 -3.718 -22.241 1.00 94.44 103 HIS A O 1
ATOM 876 N N . CYS A 1 104 ? 18.426 -4.455 -20.647 1.00 94.81 104 CYS A N 1
ATOM 877 C CA . CYS A 1 104 ? 18.165 -5.882 -20.805 1.00 94.81 104 CYS A CA 1
ATOM 878 C C . CYS A 1 104 ? 17.930 -6.509 -19.424 1.00 94.81 104 CYS A C 1
ATOM 880 O O . CYS A 1 104 ? 18.362 -5.969 -18.404 1.00 94.81 104 CYS A O 1
ATOM 882 N N . VAL A 1 105 ? 17.223 -7.638 -19.386 1.00 94.62 105 VAL A N 1
ATOM 883 C CA . VAL A 1 105 ? 16.973 -8.393 -18.155 1.00 94.62 105 VAL A CA 1
ATOM 884 C C . VAL A 1 105 ? 17.811 -9.661 -18.202 1.00 94.62 105 VAL A C 1
ATOM 886 O O . VAL A 1 105 ? 17.586 -10.515 -19.054 1.00 94.62 105 VAL A O 1
ATOM 889 N N . LEU A 1 106 ? 18.761 -9.786 -17.277 1.00 94.44 106 LEU A N 1
ATOM 890 C CA . LEU A 1 106 ? 19.507 -11.020 -17.056 1.00 94.44 106 LEU A CA 1
ATOM 891 C C . LEU A 1 106 ? 18.887 -11.762 -15.870 1.00 94.44 106 LEU A C 1
ATOM 893 O O . LEU A 1 106 ? 18.903 -11.252 -14.750 1.00 94.44 106 LEU A O 1
ATOM 897 N N . ILE A 1 107 ? 18.324 -12.941 -16.124 1.00 92.00 107 ILE A N 1
ATOM 898 C CA . ILE A 1 107 ? 17.780 -13.826 -15.089 1.00 92.00 107 ILE A CA 1
ATOM 899 C C . ILE A 1 107 ? 18.833 -14.895 -14.823 1.00 92.00 107 ILE A C 1
ATOM 901 O O . ILE A 1 107 ? 19.245 -15.566 -15.762 1.00 92.00 107 ILE A O 1
ATOM 905 N N . ARG A 1 108 ? 19.262 -15.013 -13.566 1.00 92.94 108 ARG A N 1
ATOM 906 C CA . ARG A 1 108 ? 20.228 -16.020 -13.122 1.00 92.94 108 ARG A CA 1
ATOM 907 C C . ARG A 1 108 ? 19.541 -17.067 -12.255 1.00 92.94 108 ARG A C 1
ATOM 909 O O . ARG A 1 108 ? 18.581 -16.730 -11.555 1.00 92.94 108 ARG A O 1
ATOM 916 N N . ASP A 1 109 ? 20.024 -18.302 -12.312 1.00 91.81 109 ASP A N 1
ATOM 917 C CA . ASP A 1 109 ? 19.591 -19.372 -11.407 1.00 91.81 109 ASP A CA 1
ATOM 918 C C . ASP A 1 109 ? 20.146 -19.189 -9.975 1.00 91.81 109 ASP A C 1
ATOM 920 O O . ASP A 1 109 ? 20.819 -18.198 -9.667 1.00 91.81 109 ASP A O 1
ATOM 924 N N . ALA A 1 110 ? 19.825 -20.120 -9.068 1.00 84.94 110 ALA A N 1
ATOM 925 C CA . ALA A 1 110 ? 20.294 -20.077 -7.678 1.00 84.94 110 ALA A CA 1
ATOM 926 C C . ALA A 1 110 ? 21.824 -20.210 -7.571 1.00 84.94 110 ALA A C 1
ATOM 928 O O . ALA A 1 110 ? 22.431 -19.697 -6.631 1.00 84.94 110 ALA A O 1
ATOM 929 N N . GLU A 1 111 ? 22.448 -20.850 -8.558 1.00 89.44 111 GLU A N 1
ATOM 930 C CA . GLU A 1 111 ? 23.894 -20.982 -8.704 1.00 89.44 111 GLU A CA 1
ATOM 931 C C . GLU A 1 111 ? 24.533 -19.755 -9.385 1.00 89.44 111 GLU A C 1
ATOM 933 O O . GLU A 1 111 ? 25.748 -19.715 -9.590 1.00 89.44 111 GLU A O 1
ATOM 938 N N . GLY A 1 112 ? 23.738 -18.732 -9.715 1.00 77.81 112 GLY A N 1
ATOM 939 C CA . GLY A 1 112 ? 24.193 -17.489 -10.328 1.00 77.81 112 GLY A CA 1
ATOM 940 C C . GLY A 1 112 ? 24.554 -17.612 -11.810 1.00 77.81 112 GLY A C 1
ATOM 941 O O . GLY A 1 112 ? 25.159 -16.676 -12.350 1.00 77.81 112 GLY A O 1
ATOM 942 N N . ARG A 1 113 ? 24.208 -18.723 -12.465 1.00 69.94 113 ARG A N 1
ATOM 943 C CA . ARG A 1 113 ? 24.441 -18.953 -13.896 1.00 69.94 113 ARG A CA 1
ATOM 944 C C . ARG A 1 113 ? 23.394 -18.241 -14.741 1.00 69.94 113 ARG A C 1
ATOM 946 O O . ARG A 1 1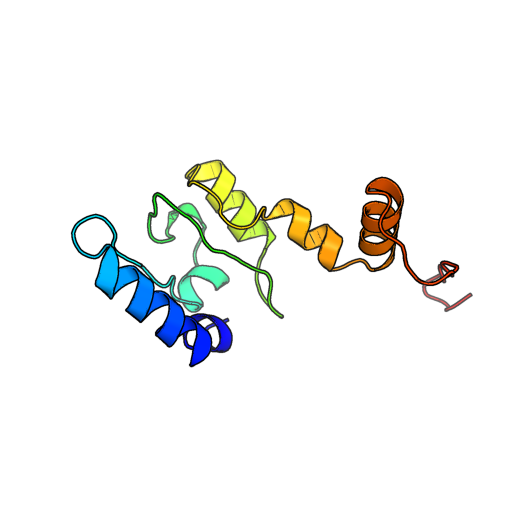13 ? 22.206 -18.230 -14.345 1.00 69.94 113 ARG A O 1
#

Radius of gyration: 17.95 Å; chains: 1; bounding box: 41×42×40 Å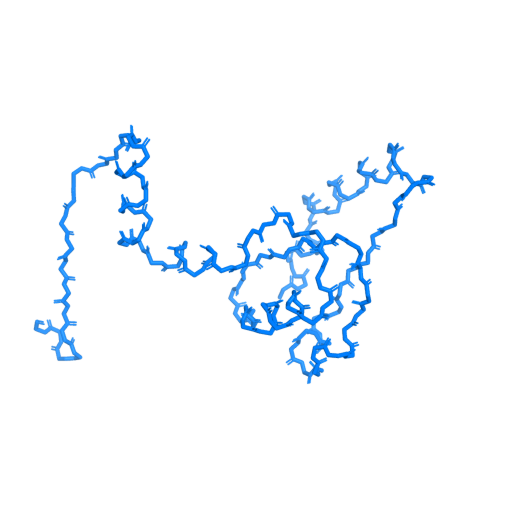

InterPro domains:
  IPR037446 Histidine acid phosphatase, VIP1 family [PTHR12750] (1-110)
  IPR040557 VIP1, N-terminal [PF18086] (1-85)

Sequence (113 aa):
MQRKANSKPMKAIMAKIMEYYSDWLEFVIFPEDVILNEPVENWPLCDCLISFYATDFPLHKAIQYEKLRRPYVINDLNRQYDLLDRRKVFHNLARAGIDHPRHCVLIRDAEGR

Organism: NCBI:txid290746

pLDDT: mean 93.23, std 6.83, range [57.56, 98.38]